Protein AF-A0A967IR56-F1 (afdb_monomer)

Solvent-accessible surface area (backbone atoms only — not comparable to full-atom values): 6072 Å² total; per-residue (Å²): 135,86,92,66,93,80,74,45,30,73,99,83,32,84,21,78,40,56,36,62,40,55,58,47,50,52,54,33,77,91,67,63,49,38,92,45,64,58,60,54,51,55,54,43,61,77,37,99,53,26,71,58,47,28,71,74,59,35,92,57,36,80,39,82,91,29,33,69,59,34,50,50,43,55,13,42,54,52,32,54,55,64,68,31,61,89,69,59,64,77,74,49,76,65,45,33,43,79,69,69,75,101

Sequence (102 aa):
LKGGIQGGQFWDGRAPDLAVQARGPFLNPVEMNNTTRGQVIGKIEVSAYANLFELACGPDAFATENVDASYVCMSEAIAAFEMTDELNKFTSKFDCVEAGLA

Foldseek 3Di:
DPDDDDDADDPVRPHVAQLSVLLPQCCPCVHVNDPDLLSVQVVCCPDPCVVVLCVQQHVCLNPPVNSVSSSSSVSVVVRVVCPDCVVVVLPDPVSCVVVVND

pLDDT: mean 96.29, std 7.4, range [50.09, 98.81]

Radius of gyration: 17.89 Å; Cα contacts (8 Å, |Δi|>4): 97; chains: 1; bounding box: 40×34×49 Å

Structure (mmCIF, N/CA/C/O backbone):
data_AF-A0A967IR56-F1
#
_entry.id   AF-A0A967IR56-F1
#
loop_
_atom_site.group_PDB
_atom_site.id
_atom_site.type_symbol
_atom_site.label_atom_id
_atom_site.label_alt_id
_atom_site.label_comp_id
_atom_site.label_asym_id
_atom_site.label_entity_id
_atom_site.label_seq_id
_atom_site.pdbx_PDB_ins_code
_atom_site.Cartn_x
_atom_site.Cartn_y
_atom_site.Cartn_z
_atom_site.occupancy
_atom_site.B_iso_or_equiv
_atom_site.auth_seq_id
_atom_site.auth_comp_id
_atom_site.auth_asym_id
_atom_site.auth_atom_id
_atom_site.pdbx_PDB_model_num
ATOM 1 N N . LEU A 1 1 ? 27.164 13.038 -7.948 1.00 52.19 1 LEU A N 1
ATOM 2 C CA . LEU A 1 1 ? 25.802 13.613 -8.016 1.00 52.19 1 LEU A CA 1
ATOM 3 C C . LEU A 1 1 ? 25.814 14.923 -7.232 1.00 52.19 1 LEU A C 1
ATOM 5 O O . LEU A 1 1 ? 26.177 14.907 -6.064 1.00 52.19 1 LEU A O 1
ATOM 9 N N . LYS A 1 2 ? 25.585 16.067 -7.889 1.00 50.09 2 LYS A N 1
ATOM 10 C CA . LYS A 1 2 ? 25.639 17.402 -7.267 1.00 50.09 2 LYS A CA 1
ATOM 11 C C . LYS A 1 2 ? 24.243 17.783 -6.736 1.00 50.09 2 LYS A C 1
ATOM 13 O O . LYS A 1 2 ? 23.399 18.174 -7.527 1.00 50.09 2 LYS A O 1
ATOM 18 N N . GLY A 1 3 ? 24.021 17.661 -5.425 1.00 67.88 3 GLY A N 1
ATOM 19 C CA . GLY A 1 3 ? 23.126 18.500 -4.598 1.00 67.88 3 GLY A CA 1
ATOM 20 C C . GLY A 1 3 ? 21.605 18.586 -4.851 1.00 67.88 3 GLY A C 1
ATOM 21 O O . GLY A 1 3 ? 20.968 19.363 -4.149 1.00 67.88 3 GLY A O 1
ATOM 22 N N . GLY A 1 4 ? 21.012 17.868 -5.810 1.00 84.19 4 GLY A N 1
ATOM 23 C CA . GLY A 1 4 ? 19.558 17.895 -6.068 1.00 84.19 4 GLY A CA 1
ATOM 24 C C . GLY A 1 4 ? 18.752 16.885 -5.238 1.00 84.19 4 GLY A C 1
ATOM 25 O O . GLY A 1 4 ? 19.293 15.861 -4.825 1.00 84.19 4 GLY A O 1
ATOM 26 N N . ILE A 1 5 ? 17.456 17.157 -5.025 1.00 87.75 5 ILE A N 1
ATOM 27 C CA . ILE A 1 5 ? 16.496 16.178 -4.479 1.00 87.75 5 ILE A CA 1
ATOM 28 C C . ILE A 1 5 ? 16.379 15.011 -5.474 1.00 87.75 5 ILE A C 1
ATOM 30 O O . ILE A 1 5 ? 16.254 15.242 -6.677 1.00 87.75 5 ILE A O 1
ATOM 34 N N . GLN A 1 6 ? 16.436 13.770 -4.987 1.00 92.12 6 GLN A N 1
ATOM 35 C CA . GLN A 1 6 ? 16.385 12.552 -5.798 1.00 92.12 6 GLN A CA 1
ATOM 36 C C . GLN A 1 6 ? 15.487 11.506 -5.128 1.00 92.12 6 GLN A C 1
ATOM 38 O O . GLN A 1 6 ? 15.566 11.313 -3.917 1.00 92.12 6 GLN A O 1
ATOM 43 N N . GLY A 1 7 ? 14.692 10.796 -5.929 1.00 94.50 7 GLY A N 1
ATOM 44 C CA . GLY A 1 7 ? 13.826 9.716 -5.458 1.00 94.50 7 GLY A CA 1
ATOM 45 C C . GLY A 1 7 ? 12.464 10.202 -4.963 1.00 94.50 7 GLY A C 1
ATOM 46 O O . GLY A 1 7 ? 11.972 11.243 -5.398 1.00 94.50 7 GLY A O 1
ATOM 47 N N . GLY A 1 8 ? 11.871 9.414 -4.067 1.00 96.56 8 GLY A N 1
ATOM 48 C CA . GLY A 1 8 ? 10.481 9.556 -3.646 1.00 96.56 8 GLY A CA 1
ATOM 49 C C . GLY A 1 8 ? 9.492 8.896 -4.610 1.00 96.56 8 GLY A C 1
ATOM 50 O O . GLY A 1 8 ? 9.844 8.455 -5.703 1.00 96.56 8 GLY A O 1
ATOM 51 N N . GLN A 1 9 ? 8.246 8.812 -4.162 1.00 97.75 9 GLN A N 1
ATOM 52 C CA . GLN A 1 9 ? 7.099 8.291 -4.890 1.00 97.75 9 GLN A CA 1
ATOM 53 C C . GLN A 1 9 ? 6.102 9.411 -5.191 1.00 97.75 9 GLN A C 1
ATOM 55 O O . GLN A 1 9 ? 6.102 10.458 -4.535 1.00 97.75 9 GLN A O 1
ATOM 60 N N . PHE A 1 10 ? 5.212 9.138 -6.149 1.00 96.81 10 PHE A N 1
ATOM 61 C CA . PHE A 1 10 ? 4.399 10.128 -6.860 1.00 96.81 10 PHE A CA 1
ATOM 62 C C . PHE A 1 10 ? 5.229 11.117 -7.692 1.00 96.81 10 PHE A C 1
ATOM 64 O O . PHE A 1 10 ? 6.438 11.251 -7.535 1.00 96.81 10 PHE A O 1
ATOM 71 N N . TRP A 1 11 ? 4.553 11.840 -8.587 1.00 97.00 11 TRP A N 1
ATOM 72 C CA . TRP A 1 11 ? 5.185 12.800 -9.500 1.00 97.00 11 TRP A CA 1
ATOM 73 C C . TRP A 1 11 ? 5.906 13.962 -8.804 1.00 97.00 11 TRP A C 1
ATOM 75 O O . TRP A 1 11 ? 6.820 14.541 -9.381 1.00 97.00 11 TRP A O 1
ATOM 85 N N . ASP A 1 12 ? 5.493 14.310 -7.587 1.00 96.44 12 ASP A N 1
ATOM 86 C CA . ASP A 1 12 ? 6.062 15.391 -6.777 1.00 96.44 12 ASP A CA 1
ATOM 87 C C . ASP A 1 12 ? 7.031 14.892 -5.690 1.00 96.44 12 ASP A C 1
ATOM 89 O O . ASP A 1 12 ? 7.555 15.702 -4.927 1.00 96.44 12 ASP A O 1
ATOM 93 N N . GLY A 1 13 ? 7.265 13.577 -5.595 1.00 96.62 13 GLY A N 1
ATOM 94 C CA . GLY A 1 13 ? 8.163 12.978 -4.605 1.00 96.62 13 GLY A CA 1
ATOM 95 C C . GLY A 1 13 ? 7.694 13.109 -3.150 1.00 96.62 13 GLY A C 1
ATOM 96 O O . GLY A 1 13 ? 8.502 12.942 -2.238 1.00 96.62 13 GLY A O 1
ATOM 97 N N . ARG A 1 14 ? 6.415 13.430 -2.891 1.00 96.50 14 ARG A N 1
ATOM 98 C CA . ARG A 1 14 ? 5.919 13.730 -1.530 1.00 96.50 14 ARG A CA 1
ATOM 99 C C . ARG A 1 14 ? 5.964 12.550 -0.555 1.00 96.50 14 ARG A C 1
ATOM 101 O O . ARG A 1 14 ? 5.872 12.758 0.653 1.00 96.50 14 ARG A O 1
ATOM 108 N N . ALA A 1 15 ? 6.049 11.323 -1.063 1.00 97.69 15 ALA A N 1
ATOM 109 C CA . ALA A 1 15 ? 6.234 10.128 -0.249 1.00 97.69 15 ALA A CA 1
ATOM 110 C C . ALA A 1 15 ? 7.689 9.650 -0.389 1.00 97.69 15 ALA A C 1
ATOM 112 O O . ALA A 1 15 ? 8.145 9.474 -1.513 1.00 97.69 15 ALA A O 1
ATOM 113 N N . PRO A 1 16 ? 8.437 9.435 0.705 1.00 97.06 16 PRO A N 1
ATOM 114 C CA . PRO A 1 16 ? 9.852 9.065 0.629 1.00 97.06 16 PRO A CA 1
ATOM 115 C C . PRO A 1 16 ? 10.092 7.650 0.078 1.00 97.06 16 PRO A C 1
ATOM 117 O O . PRO A 1 16 ? 11.144 7.399 -0.506 1.00 97.06 16 PRO A O 1
ATOM 120 N N . ASP A 1 17 ? 9.129 6.739 0.228 1.00 97.81 17 ASP A N 1
ATOM 121 C CA . ASP A 1 17 ? 9.229 5.329 -0.158 1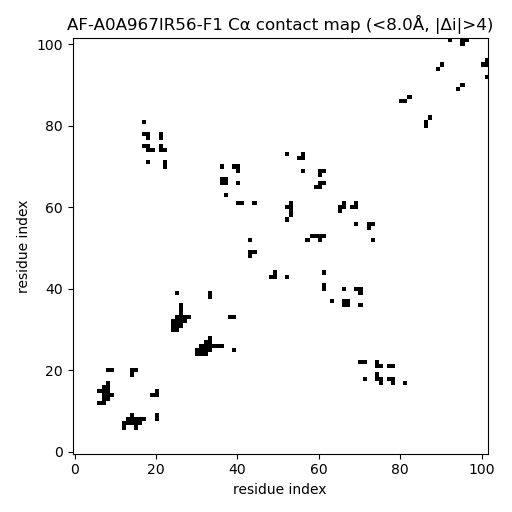.00 97.81 17 ASP A CA 1
ATOM 122 C C . ASP A 1 17 ? 7.847 4.727 -0.497 1.00 97.81 17 ASP A C 1
ATOM 124 O O . ASP A 1 17 ? 6.815 5.399 -0.370 1.00 97.81 17 ASP A O 1
ATOM 128 N N . LEU A 1 18 ? 7.835 3.470 -0.965 1.00 97.94 18 LEU A N 1
ATOM 129 C CA . LEU A 1 18 ? 6.619 2.737 -1.352 1.00 97.94 18 LEU A CA 1
ATOM 130 C C . LEU A 1 18 ? 5.658 2.531 -0.171 1.00 97.94 18 LEU A C 1
ATOM 132 O O . LEU A 1 18 ? 4.451 2.695 -0.325 1.00 97.94 18 LEU A O 1
ATOM 136 N N . ALA A 1 19 ? 6.168 2.244 1.030 1.00 97.50 19 ALA A N 1
ATOM 137 C CA . ALA A 1 19 ? 5.318 1.998 2.194 1.00 97.50 19 ALA A CA 1
ATOM 138 C C . ALA A 1 19 ? 4.571 3.272 2.616 1.00 97.50 19 ALA A C 1
ATOM 140 O O . ALA A 1 19 ? 3.372 3.239 2.889 1.00 97.50 19 ALA A O 1
ATOM 141 N N . VAL A 1 20 ? 5.236 4.430 2.628 1.00 97.69 20 VAL A N 1
ATOM 142 C CA . VAL A 1 20 ? 4.578 5.711 2.913 1.00 97.69 20 VAL A CA 1
ATOM 143 C C . VAL A 1 20 ? 3.610 6.096 1.792 1.00 97.69 20 VAL A C 1
ATOM 145 O O . VAL A 1 20 ? 2.530 6.614 2.083 1.00 97.69 20 VAL A O 1
ATOM 148 N N . GLN A 1 21 ? 3.950 5.812 0.532 1.00 98.19 21 GLN A N 1
ATOM 149 C CA . GLN A 1 21 ? 3.065 6.029 -0.616 1.00 98.19 21 GLN A CA 1
ATOM 150 C C . GLN A 1 21 ? 1.760 5.232 -0.474 1.00 98.19 21 GLN A C 1
ATOM 152 O O . GLN A 1 21 ? 0.679 5.823 -0.557 1.00 98.19 21 GLN A O 1
ATOM 157 N N . ALA A 1 22 ? 1.852 3.934 -0.175 1.00 97.75 22 ALA A N 1
ATOM 158 C CA . ALA A 1 22 ? 0.721 3.008 -0.128 1.00 97.75 22 ALA A CA 1
ATOM 159 C C . ALA A 1 22 ? -0.317 3.354 0.958 1.00 97.75 22 ALA A C 1
ATOM 161 O O . ALA A 1 22 ? -1.475 2.946 0.882 1.00 97.75 22 ALA A O 1
ATOM 162 N N . ARG A 1 23 ? 0.053 4.166 1.958 1.00 96.94 23 ARG A N 1
ATOM 163 C CA . ARG A 1 23 ? -0.866 4.664 3.001 1.00 96.94 23 ARG A CA 1
ATOM 16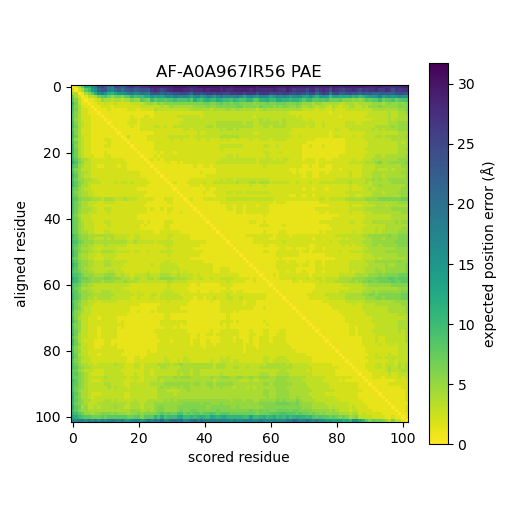4 C C . ARG A 1 23 ? -1.864 5.698 2.489 1.00 96.94 23 ARG A C 1
ATOM 166 O O . ARG A 1 23 ? -2.895 5.895 3.131 1.00 96.94 23 ARG A O 1
ATOM 173 N N . GLY A 1 24 ? -1.542 6.408 1.410 1.00 96.81 24 GLY A N 1
ATOM 174 C CA . GLY A 1 24 ? -2.331 7.537 0.913 1.00 96.81 24 GLY A CA 1
ATOM 175 C C . GLY A 1 24 ? -3.656 7.132 0.254 1.00 96.81 24 GLY A C 1
ATOM 176 O O . GLY A 1 24 ? -4.706 7.601 0.703 1.00 96.81 24 GLY A O 1
ATOM 177 N N . PRO A 1 25 ? -3.637 6.264 -0.777 1.00 98.38 25 PRO A N 1
ATOM 178 C CA . PRO A 1 25 ? -4.793 6.052 -1.647 1.00 98.38 25 PRO A CA 1
ATOM 179 C C . PRO A 1 25 ? -6.084 5.621 -0.961 1.00 98.38 25 PRO A C 1
ATOM 181 O O . PRO A 1 25 ? -7.168 6.081 -1.325 1.00 98.38 25 PRO A O 1
ATOM 184 N N . PHE A 1 26 ? -5.977 4.790 0.079 1.00 98.44 26 PHE A N 1
ATOM 185 C CA . PHE A 1 26 ? -7.135 4.264 0.798 1.00 98.44 26 PHE A CA 1
ATOM 186 C C . 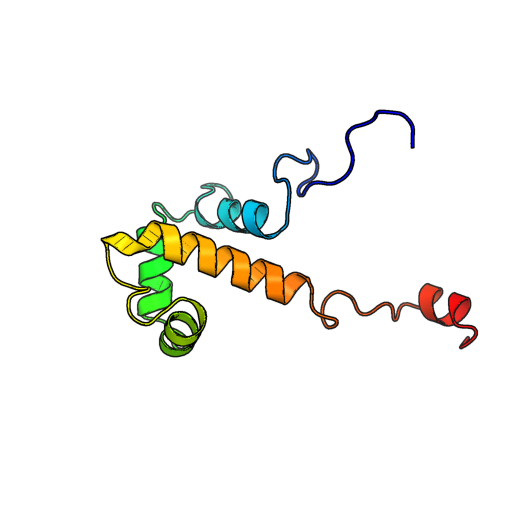PHE A 1 26 ? -8.039 5.356 1.374 1.00 98.44 26 PHE A C 1
ATOM 188 O O . PHE A 1 26 ? -9.258 5.194 1.336 1.00 98.44 26 PHE A O 1
ATOM 195 N N . LEU A 1 27 ? -7.463 6.443 1.898 1.00 98.19 27 LEU A N 1
ATOM 196 C CA . LEU A 1 27 ? -8.199 7.534 2.553 1.00 98.19 27 LEU A CA 1
ATOM 197 C C . LEU A 1 27 ? -8.406 8.750 1.648 1.00 98.19 27 LEU A C 1
ATOM 199 O O . LEU A 1 27 ? -9.089 9.694 2.038 1.00 98.19 27 LEU A O 1
ATOM 203 N N . ASN A 1 28 ? -7.803 8.761 0.459 1.00 98.19 28 ASN A N 1
ATOM 204 C CA . ASN A 1 28 ? -7.962 9.871 -0.462 1.00 98.19 28 ASN A CA 1
ATOM 205 C C . ASN A 1 28 ? -9.400 9.861 -1.034 1.00 98.19 28 ASN A C 1
ATOM 207 O O . ASN A 1 28 ? -9.782 8.885 -1.692 1.00 98.19 28 ASN A O 1
ATOM 211 N N . PRO A 1 29 ? -10.208 10.922 -0.819 1.00 98.00 29 PRO A N 1
ATOM 212 C CA . PRO A 1 29 ? -11.608 10.950 -1.242 1.00 98.00 29 PRO A CA 1
ATOM 213 C C . PRO A 1 29 ? -11.805 10.947 -2.761 1.00 98.00 29 PRO A C 1
ATOM 215 O O . PRO A 1 29 ? -12.900 10.640 -3.225 1.00 98.00 29 PRO A O 1
ATOM 218 N N . VAL A 1 30 ? -10.765 11.268 -3.539 1.00 98.31 30 VAL A N 1
ATOM 219 C CA . VAL A 1 30 ? -10.803 11.193 -5.010 1.00 98.31 30 VAL A CA 1
ATOM 220 C C . VAL A 1 30 ? -10.217 9.891 -5.570 1.00 98.31 30 VAL A C 1
ATOM 222 O O . VAL A 1 30 ? -10.133 9.741 -6.785 1.00 98.31 30 VAL A O 1
ATOM 225 N N . GLU A 1 31 ? -9.818 8.953 -4.706 1.00 98.19 31 GLU A N 1
ATOM 226 C CA . GLU A 1 31 ? -9.285 7.641 -5.092 1.00 98.19 31 GLU A CA 1
ATOM 227 C C . GLU A 1 31 ? -10.141 6.515 -4.489 1.00 98.19 31 GLU A C 1
ATOM 229 O O . GLU A 1 31 ? -11.216 6.221 -5.008 1.00 98.19 31 GLU A O 1
ATOM 234 N N . MET A 1 32 ? -9.702 5.874 -3.397 1.00 98.44 32 MET A N 1
ATOM 235 C CA . MET A 1 32 ? -10.417 4.730 -2.806 1.00 98.44 32 MET A CA 1
ATOM 236 C C . MET A 1 32 ? -11.448 5.133 -1.743 1.00 98.44 32 MET A C 1
ATOM 238 O O . MET A 1 32 ? -12.304 4.321 -1.392 1.00 98.44 32 MET A O 1
ATOM 242 N N . ASN A 1 33 ? -11.375 6.370 -1.237 1.00 98.38 33 ASN A N 1
ATOM 243 C CA . ASN A 1 33 ? -12.424 7.031 -0.457 1.00 98.38 33 ASN A CA 1
ATOM 244 C C . ASN A 1 33 ? -12.947 6.252 0.773 1.00 98.38 33 ASN A C 1
ATOM 246 O O . ASN A 1 33 ? -14.151 6.194 1.034 1.00 98.38 33 ASN A O 1
ATOM 250 N N . ASN A 1 34 ? -12.053 5.642 1.555 1.00 98.56 34 ASN A N 1
ATOM 251 C CA . ASN A 1 34 ? -12.392 5.180 2.902 1.00 98.56 34 ASN A CA 1
ATOM 252 C C . ASN A 1 34 ? -12.337 6.360 3.880 1.00 98.56 34 ASN A C 1
ATOM 254 O O . ASN A 1 34 ? -11.490 7.241 3.773 1.00 98.56 34 ASN A O 1
ATOM 258 N N . THR A 1 35 ? -13.227 6.363 4.867 1.00 98.12 35 THR A N 1
ATOM 259 C CA . THR A 1 35 ? -13.369 7.443 5.848 1.00 98.12 35 THR A CA 1
ATOM 260 C C . THR A 1 35 ? -12.293 7.393 6.932 1.00 98.12 35 THR A C 1
ATOM 262 O O . THR A 1 35 ? -11.850 8.438 7.400 1.00 98.12 35 THR A O 1
ATOM 265 N N . THR A 1 36 ? -11.871 6.198 7.36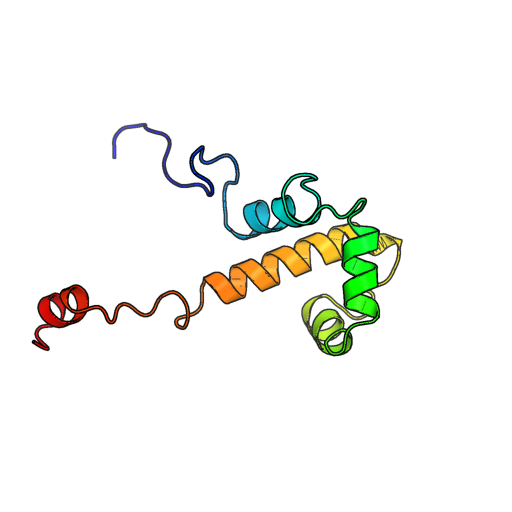2 1.00 98.50 36 THR A N 1
ATOM 266 C CA . THR A 1 36 ? -10.882 6.028 8.440 1.00 98.50 36 THR A CA 1
ATOM 267 C C . THR A 1 36 ? -9.976 4.824 8.193 1.00 98.50 36 THR A C 1
ATOM 269 O O . THR A 1 36 ? -10.347 3.886 7.486 1.00 98.50 36 THR A O 1
ATOM 272 N N . ARG A 1 37 ? -8.799 4.806 8.833 1.00 98.62 37 ARG A N 1
ATOM 273 C CA . ARG A 1 37 ? -7.913 3.626 8.850 1.00 98.62 37 ARG A CA 1
ATOM 274 C C . ARG A 1 37 ? -8.615 2.405 9.439 1.00 98.62 37 ARG A C 1
ATOM 276 O O . ARG A 1 37 ? -8.512 1.321 8.879 1.00 98.62 37 ARG A O 1
ATOM 283 N N . GLY A 1 38 ? -9.402 2.600 10.499 1.00 98.69 38 GLY A N 1
ATOM 284 C CA . GLY A 1 38 ? -10.206 1.539 11.107 1.00 98.69 38 GLY A CA 1
ATOM 285 C C . GLY A 1 38 ? -11.215 0.926 10.135 1.00 98.69 38 GLY A C 1
ATOM 286 O O . GLY A 1 38 ? -11.395 -0.283 10.141 1.00 98.69 38 GLY A O 1
ATOM 287 N N . GLN A 1 39 ? -11.809 1.718 9.233 1.00 98.62 39 GLN A N 1
ATOM 288 C CA . GLN A 1 39 ? -12.678 1.175 8.185 1.00 98.62 39 GLN A CA 1
ATOM 289 C C . GLN A 1 39 ? -11.909 0.255 7.224 1.00 98.62 39 GLN A C 1
ATOM 291 O O . GLN A 1 39 ? -12.455 -0.749 6.774 1.00 98.62 39 GLN A O 1
ATOM 296 N N . VAL A 1 40 ? -10.659 0.588 6.899 1.00 98.69 40 VAL A N 1
ATOM 297 C CA . VAL A 1 40 ? -9.805 -0.242 6.037 1.00 98.69 40 VAL A CA 1
ATOM 298 C C . VAL A 1 40 ? -9.414 -1.531 6.758 1.00 98.69 40 VAL A C 1
ATOM 300 O O . VAL A 1 40 ? -9.610 -2.611 6.207 1.00 98.69 40 VAL A O 1
ATOM 303 N N . ILE A 1 41 ? -8.945 -1.435 8.005 1.00 98.75 41 ILE A N 1
ATOM 304 C CA . ILE A 1 41 ? -8.567 -2.605 8.811 1.00 98.75 41 ILE A CA 1
ATOM 305 C C . ILE A 1 41 ? -9.768 -3.517 9.078 1.00 98.75 41 ILE A C 1
ATOM 307 O O . ILE A 1 41 ? -9.662 -4.719 8.866 1.00 98.75 41 ILE A O 1
ATOM 311 N N . GLY A 1 42 ? -10.940 -2.969 9.400 1.00 98.69 42 GLY A N 1
ATOM 312 C CA . GLY A 1 42 ? -12.158 -3.765 9.578 1.00 98.69 42 GLY A CA 1
ATOM 313 C C . GLY A 1 42 ? -12.618 -4.471 8.296 1.00 98.69 42 GLY A C 1
ATOM 314 O O . GLY A 1 42 ? -13.187 -5.556 8.354 1.00 98.69 42 GLY A O 1
ATOM 315 N N . LYS A 1 43 ? -12.337 -3.912 7.107 1.00 98.69 43 LYS A N 1
ATOM 316 C CA . LYS A 1 43 ? -12.565 -4.624 5.833 1.00 98.69 43 LYS A CA 1
ATOM 317 C C . LYS A 1 43 ? -11.597 -5.794 5.644 1.00 98.69 43 LYS A C 1
ATOM 319 O O . LYS A 1 43 ? -11.992 -6.799 5.060 1.00 98.69 43 LYS A O 1
ATOM 324 N N . ILE A 1 44 ? -10.355 -5.669 6.117 1.00 98.56 44 ILE A N 1
ATOM 325 C CA . ILE A 1 44 ? -9.369 -6.759 6.103 1.00 98.56 44 ILE A CA 1
ATOM 326 C C . ILE A 1 44 ? -9.768 -7.857 7.096 1.00 98.56 44 ILE A C 1
ATOM 328 O O . ILE A 1 44 ? -9.700 -9.031 6.741 1.00 98.56 44 ILE A O 1
ATOM 332 N N . GLU A 1 45 ? -10.243 -7.487 8.284 1.00 98.62 45 GLU A N 1
ATOM 333 C CA . GLU A 1 45 ? -10.691 -8.411 9.337 1.00 98.62 45 GLU A CA 1
ATOM 334 C C . GLU A 1 45 ? -11.781 -9.379 8.857 1.00 98.62 45 GLU A C 1
ATOM 336 O O . GLU A 1 45 ? -11.741 -10.568 9.156 1.00 98.62 45 GLU A O 1
ATOM 341 N N . VAL A 1 46 ? -12.729 -8.904 8.045 1.00 98.56 46 VAL A N 1
ATOM 342 C CA . VAL A 1 46 ? -13.820 -9.741 7.506 1.00 98.56 46 VAL A CA 1
ATOM 343 C C . VAL A 1 46 ? -13.498 -10.381 6.149 1.00 98.56 46 VAL A C 1
ATOM 345 O O . VAL A 1 46 ? -14.373 -10.965 5.507 1.00 98.56 46 VAL A O 1
ATOM 348 N N . SER A 1 47 ? -12.261 -10.243 5.670 1.00 98.50 47 SER A N 1
ATOM 349 C CA . SER A 1 47 ? -11.834 -10.780 4.378 1.00 98.50 47 SER A CA 1
ATOM 350 C C . SER A 1 47 ? -11.419 -12.252 4.467 1.00 98.50 47 SER A C 1
ATOM 352 O O . SER A 1 47 ? -11.068 -12.768 5.525 1.00 98.50 47 SER A O 1
ATOM 354 N N . ALA A 1 48 ? -11.358 -12.932 3.319 1.00 98.62 48 ALA A N 1
ATOM 355 C CA . ALA A 1 48 ? -10.858 -14.307 3.251 1.00 98.62 48 ALA A CA 1
ATOM 356 C C . ALA A 1 48 ? -9.366 -14.446 3.630 1.00 98.62 48 ALA A C 1
ATOM 358 O O . ALA A 1 48 ? -8.902 -15.558 3.873 1.00 98.62 48 ALA A O 1
ATOM 359 N N . TYR A 1 49 ? -8.613 -13.341 3.670 1.00 98.19 49 TYR A N 1
ATOM 360 C CA . TYR A 1 49 ? -7.182 -13.316 3.979 1.00 98.19 49 TYR A CA 1
ATOM 361 C C . TYR A 1 49 ? -6.876 -12.764 5.380 1.00 98.19 49 TYR A C 1
ATOM 363 O O . TYR A 1 49 ? -5.707 -12.547 5.691 1.00 98.19 49 TYR A O 1
ATOM 371 N N . ALA A 1 50 ? -7.883 -12.583 6.242 1.00 98.50 50 ALA A N 1
ATOM 372 C CA . ALA A 1 50 ? -7.706 -12.067 7.602 1.00 98.50 50 ALA A CA 1
ATOM 373 C C . ALA A 1 50 ? -6.639 -12.843 8.397 1.00 98.50 50 ALA A C 1
ATOM 375 O O . ALA A 1 50 ? -5.706 -12.245 8.926 1.00 98.50 50 ALA A O 1
ATOM 376 N N . ASN A 1 51 ? -6.688 -14.179 8.354 1.00 98.25 51 ASN A N 1
ATOM 377 C CA . ASN A 1 51 ? -5.704 -15.032 9.031 1.00 98.25 51 ASN A CA 1
ATOM 378 C C . ASN A 1 51 ? -4.271 -14.836 8.499 1.00 98.25 51 ASN A C 1
ATOM 380 O O . ASN A 1 51 ? -3.308 -14.964 9.248 1.00 98.25 51 ASN A O 1
ATOM 384 N N . LEU A 1 52 ? -4.108 -14.547 7.200 1.00 98.50 52 LEU A N 1
ATOM 385 C CA . LEU A 1 52 ? -2.791 -14.243 6.625 1.00 98.50 52 LEU A CA 1
ATOM 386 C C . LEU A 1 52 ? -2.298 -12.871 7.087 1.00 98.50 52 LEU A C 1
ATOM 388 O O . LEU A 1 52 ? -1.103 -12.691 7.307 1.00 98.50 52 LEU A O 1
ATOM 392 N N . PHE A 1 53 ? -3.216 -11.920 7.245 1.00 98.56 53 PHE A N 1
ATOM 393 C CA . PHE A 1 53 ? -2.899 -10.596 7.752 1.00 98.56 53 PHE A CA 1
ATOM 394 C C . PHE A 1 53 ? -2.447 -10.642 9.215 1.00 98.56 53 PHE A C 1
ATOM 396 O O . PHE A 1 53 ? -1.407 -10.078 9.523 1.00 98.56 53 PHE A O 1
ATOM 403 N N . GLU A 1 54 ? -3.135 -11.371 10.100 1.00 98.12 54 GLU A N 1
ATOM 404 C CA . GLU A 1 54 ? -2.668 -11.584 11.484 1.00 98.12 54 GLU A CA 1
ATOM 405 C C . GLU A 1 54 ? -1.343 -12.345 11.539 1.00 98.12 54 GLU A C 1
ATOM 407 O O . GLU A 1 54 ? -0.468 -12.024 12.339 1.00 98.12 54 GLU A O 1
ATOM 412 N N . LEU A 1 55 ? -1.144 -13.326 10.653 1.00 98.12 55 LEU A N 1
ATOM 413 C CA . LEU A 1 55 ? 0.135 -14.029 10.569 1.00 98.12 55 LEU A CA 1
ATOM 414 C C . LEU A 1 55 ? 1.290 -13.077 10.217 1.00 98.12 55 LEU A C 1
ATOM 416 O O . LEU A 1 55 ? 2.387 -13.228 10.752 1.00 98.12 55 LEU A O 1
ATOM 420 N N . ALA A 1 56 ? 1.053 -12.110 9.328 1.00 97.62 56 ALA A N 1
ATOM 421 C CA . ALA A 1 56 ? 2.059 -11.140 8.903 1.00 97.62 56 ALA A CA 1
ATOM 422 C C . ALA A 1 56 ? 2.232 -9.970 9.891 1.00 97.62 56 ALA A C 1
ATOM 424 O O . ALA A 1 56 ? 3.355 -9.529 10.124 1.00 97.62 56 ALA A O 1
ATOM 425 N N . CYS A 1 57 ? 1.135 -9.471 10.463 1.00 97.38 57 CYS A N 1
ATOM 426 C CA . CYS A 1 57 ? 1.083 -8.229 11.239 1.00 97.38 57 CYS A CA 1
ATOM 427 C C . CYS A 1 57 ? 0.977 -8.439 12.757 1.00 97.38 57 CYS A C 1
ATOM 429 O O . CYS A 1 57 ? 1.051 -7.473 13.514 1.00 97.38 57 CYS A O 1
ATOM 431 N N . GLY A 1 58 ? 0.834 -9.686 13.207 1.00 97.62 58 GLY A N 1
ATOM 432 C CA . GLY A 1 58 ? 0.728 -10.072 14.610 1.00 97.62 58 GLY A CA 1
ATOM 433 C C . GLY A 1 58 ? -0.685 -10.516 15.019 1.00 97.62 58 GLY A C 1
ATOM 434 O O . GLY A 1 58 ? -1.671 -10.127 14.393 1.00 97.62 58 GLY A O 1
ATOM 435 N N . PRO A 1 59 ? -0.799 -11.309 16.101 1.00 96.50 59 PRO A N 1
A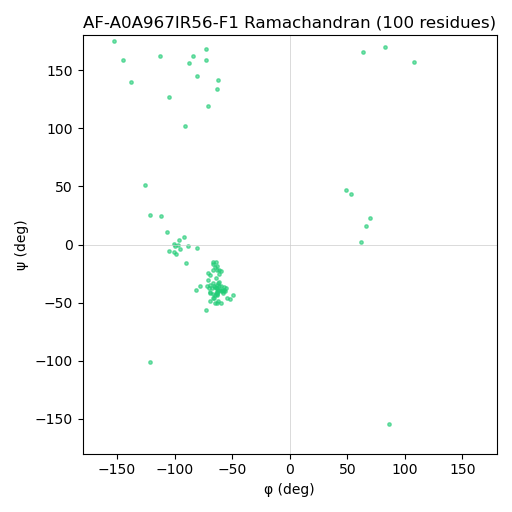TOM 436 C CA . PRO A 1 59 ? -2.056 -11.936 16.526 1.00 96.50 59 PRO A CA 1
ATOM 437 C C . PRO A 1 59 ? -3.134 -10.953 17.009 1.00 96.50 59 PRO A C 1
ATOM 439 O O . PRO A 1 59 ? -4.288 -11.340 17.105 1.00 96.50 59 PRO A O 1
ATOM 442 N N . ASP A 1 60 ? -2.775 -9.699 17.298 1.00 97.12 60 ASP A N 1
ATOM 443 C CA . ASP A 1 60 ? -3.705 -8.654 17.749 1.00 97.12 60 ASP A CA 1
ATOM 444 C C . ASP A 1 60 ? -3.883 -7.555 16.684 1.00 97.12 60 ASP A C 1
ATOM 446 O O . ASP A 1 60 ? -4.201 -6.406 17.004 1.00 97.12 60 ASP A O 1
ATOM 450 N N . ALA A 1 61 ? -3.644 -7.867 15.403 1.00 98.19 61 ALA A N 1
ATOM 451 C CA . ALA A 1 61 ? -3.683 -6.884 14.318 1.00 98.19 61 ALA A CA 1
ATOM 452 C C . ALA A 1 61 ? -5.066 -6.226 14.139 1.00 98.19 61 ALA A C 1
ATOM 454 O O . ALA A 1 61 ? -5.162 -5.115 13.613 1.00 98.19 61 ALA A O 1
ATOM 455 N N . PHE A 1 62 ? -6.138 -6.866 14.601 1.00 98.62 62 PHE A N 1
ATOM 456 C CA . PHE A 1 62 ? -7.490 -6.303 14.551 1.00 98.62 62 PHE A CA 1
ATOM 457 C C . PHE A 1 62 ? -7.931 -5.622 15.855 1.00 98.62 62 PHE A C 1
ATOM 459 O O . PHE A 1 62 ? -9.022 -5.055 15.913 1.00 98.62 62 PHE A O 1
ATOM 466 N N . ALA A 1 63 ? -7.086 -5.600 16.892 1.00 98.44 63 ALA A N 1
ATOM 467 C CA . ALA A 1 63 ? -7.385 -4.871 18.120 1.00 98.44 63 ALA A CA 1
ATOM 468 C C . ALA A 1 63 ? -7.518 -3.360 17.842 1.00 98.44 63 ALA A C 1
ATOM 470 O O . ALA A 1 63 ? -6.774 -2.782 17.043 1.00 98.44 63 ALA A O 1
ATOM 471 N N . THR A 1 64 ? -8.470 -2.694 18.504 1.00 97.75 64 THR A N 1
ATOM 472 C CA . THR A 1 64 ? -8.815 -1.287 18.208 1.00 97.75 64 THR A CA 1
ATOM 473 C C . THR A 1 64 ? -7.640 -0.339 18.473 1.00 97.75 64 THR A C 1
ATOM 475 O O . THR A 1 64 ? -7.434 0.624 17.737 1.00 97.75 64 THR A O 1
ATOM 478 N N . GLU A 1 65 ? -6.833 -0.637 19.487 1.00 98.19 65 GLU A N 1
ATOM 479 C CA . GLU A 1 65 ? -5.595 0.057 19.841 1.00 98.19 65 GLU A CA 1
ATOM 480 C C . GLU A 1 65 ? -4.474 -0.108 18.801 1.00 98.19 65 GLU A C 1
ATOM 482 O O . GLU A 1 65 ? -3.588 0.742 18.725 1.00 98.19 65 GLU A O 1
ATOM 487 N N . ASN A 1 66 ? -4.535 -1.150 17.965 1.00 98.50 66 ASN A N 1
ATOM 488 C CA . ASN A 1 66 ? -3.500 -1.490 16.989 1.00 98.50 66 ASN A CA 1
ATOM 489 C C . ASN A 1 66 ? -3.826 -1.027 15.564 1.00 98.50 66 ASN A C 1
ATOM 491 O O . ASN A 1 66 ? -2.993 -1.195 14.678 1.00 98.50 66 ASN A O 1
ATOM 495 N N . VAL A 1 67 ? -4.985 -0.400 15.323 1.00 98.62 67 VAL A N 1
ATOM 496 C CA . VAL A 1 67 ? -5.431 0.025 13.979 1.00 98.62 67 VAL A CA 1
ATOM 497 C C . VAL A 1 67 ? -4.354 0.794 13.209 1.00 98.62 67 VAL A C 1
ATOM 499 O O . VAL A 1 67 ? -4.152 0.538 12.023 1.00 98.62 67 VAL A O 1
ATOM 502 N N . ASP A 1 68 ? -3.646 1.722 13.856 1.00 98.62 68 ASP A N 1
ATOM 503 C CA . ASP A 1 68 ? -2.590 2.493 13.194 1.00 98.62 68 ASP A CA 1
ATOM 504 C C . ASP A 1 68 ? -1.363 1.641 12.849 1.00 98.62 68 ASP A C 1
ATOM 506 O O . ASP A 1 68 ? -0.821 1.773 11.749 1.00 98.62 68 ASP A O 1
ATOM 510 N N . ALA A 1 69 ? -0.949 0.746 13.749 1.00 98.62 69 ALA A N 1
ATOM 511 C CA . ALA A 1 69 ? 0.155 -0.182 13.509 1.00 98.62 69 ALA A CA 1
ATOM 512 C C . ALA A 1 69 ? -0.188 -1.172 12.384 1.00 98.62 69 ALA A C 1
ATOM 514 O O . ALA A 1 69 ? 0.605 -1.372 11.466 1.00 98.62 69 ALA A O 1
ATOM 515 N N . SER A 1 70 ? -1.405 -1.708 12.381 1.00 98.69 70 SER A N 1
ATOM 516 C CA . SER A 1 70 ? -1.904 -2.593 11.327 1.00 98.69 70 SER A CA 1
ATOM 517 C C . SER A 1 70 ? -2.030 -1.883 9.986 1.00 98.69 70 SER A C 1
ATOM 519 O O . SER A 1 70 ? -1.712 -2.455 8.948 1.00 98.69 70 SER A O 1
ATOM 521 N N . TYR A 1 71 ? -2.425 -0.609 9.979 1.00 98.81 71 TYR A N 1
ATOM 522 C CA . TYR A 1 71 ? -2.450 0.192 8.756 1.00 98.81 71 TYR A CA 1
ATOM 523 C C . TYR A 1 71 ? -1.041 0.426 8.191 1.00 98.81 71 TYR A C 1
ATOM 525 O O . TYR A 1 71 ? -0.852 0.420 6.972 1.00 98.81 71 TYR A O 1
ATOM 533 N N . VAL A 1 72 ? -0.038 0.587 9.062 1.00 98.62 72 VAL A N 1
ATOM 534 C CA . VAL A 1 72 ? 1.377 0.611 8.663 1.00 98.62 72 VAL A CA 1
ATOM 535 C C . VAL A 1 72 ? 1.804 -0.744 8.094 1.00 98.62 72 VAL A C 1
ATOM 537 O O . VAL A 1 72 ? 2.297 -0.769 6.968 1.00 98.62 72 VAL A O 1
ATOM 540 N N . CYS A 1 73 ? 1.537 -1.855 8.782 1.00 98.62 73 CYS A N 1
ATOM 541 C CA . CYS A 1 73 ? 1.878 -3.197 8.298 1.00 98.62 73 CYS A CA 1
ATOM 542 C C . CYS A 1 73 ? 1.227 -3.518 6.940 1.00 98.62 73 CYS A C 1
ATOM 544 O O . CYS A 1 73 ? 1.886 -4.011 6.030 1.00 98.62 73 CYS A O 1
ATOM 546 N N . MET A 1 74 ? -0.046 -3.152 6.746 1.00 98.62 74 MET A N 1
ATOM 547 C CA . MET A 1 74 ? -0.731 -3.262 5.453 1.00 98.62 74 MET A CA 1
ATOM 548 C C . MET A 1 74 ? 0.044 -2.539 4.343 1.00 98.62 74 MET A C 1
ATOM 550 O O . MET A 1 74 ? 0.239 -3.089 3.260 1.00 98.62 74 MET A O 1
ATOM 554 N N . SER A 1 75 ? 0.497 -1.309 4.606 1.00 98.50 75 SER A N 1
ATOM 555 C CA . SER A 1 75 ? 1.276 -0.538 3.632 1.00 98.50 75 SER A CA 1
ATOM 556 C C . SER A 1 75 ? 2.655 -1.146 3.349 1.00 98.50 75 SER A C 1
ATOM 558 O O . SER A 1 75 ? 3.120 -1.102 2.214 1.00 98.50 75 SER A O 1
ATOM 560 N N . GLU A 1 76 ? 3.280 -1.771 4.349 1.00 98.56 76 GLU A N 1
ATOM 561 C CA . GLU A 1 76 ? 4.547 -2.494 4.196 1.00 98.56 76 GLU A CA 1
ATOM 562 C C . GLU A 1 76 ? 4.371 -3.787 3.395 1.00 98.56 76 GLU A C 1
ATOM 564 O O . GLU A 1 76 ? 5.214 -4.097 2.559 1.00 98.56 76 GLU A O 1
ATOM 569 N N . ALA A 1 77 ? 3.259 -4.504 3.575 1.00 98.31 77 ALA A N 1
ATOM 570 C CA . ALA A 1 77 ? 2.938 -5.692 2.788 1.00 98.31 77 ALA A CA 1
ATOM 571 C C . ALA A 1 77 ? 2.751 -5.360 1.296 1.00 98.31 77 ALA A C 1
ATOM 573 O O . ALA A 1 77 ? 3.249 -6.086 0.435 1.00 98.31 77 ALA A O 1
ATOM 574 N N . ILE A 1 78 ? 2.088 -4.239 0.985 1.00 98.56 78 ILE A N 1
ATOM 575 C CA . ILE A 1 78 ? 1.955 -3.738 -0.394 1.00 98.56 78 ILE A CA 1
ATOM 576 C C . ILE A 1 78 ? 3.332 -3.384 -0.963 1.00 98.56 78 ILE A C 1
ATOM 578 O O . ILE A 1 78 ? 3.695 -3.875 -2.029 1.00 98.56 78 ILE A O 1
ATOM 582 N N . ALA A 1 79 ? 4.129 -2.607 -0.224 1.00 98.50 79 ALA A N 1
ATOM 583 C CA . ALA A 1 79 ? 5.479 -2.245 -0.645 1.00 98.50 79 ALA A CA 1
ATOM 584 C C . ALA A 1 79 ? 6.371 -3.480 -0.871 1.00 98.50 79 ALA A C 1
ATOM 586 O O . ALA A 1 79 ? 7.137 -3.523 -1.829 1.00 98.50 79 ALA A O 1
ATOM 587 N N . ALA A 1 80 ? 6.259 -4.505 -0.020 1.00 98.38 80 ALA A N 1
ATOM 588 C CA . ALA A 1 80 ? 6.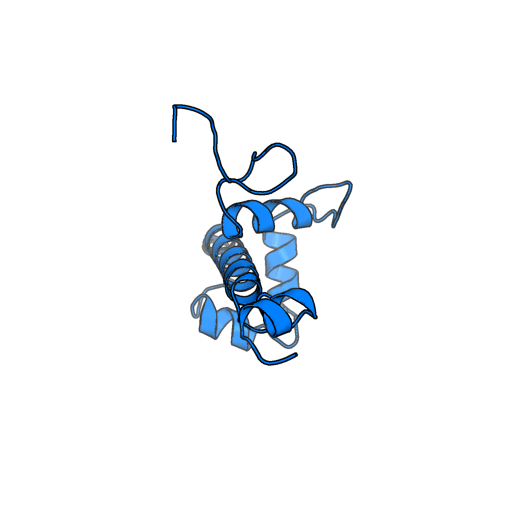996 -5.755 -0.168 1.00 98.38 80 ALA A CA 1
ATOM 589 C C . ALA A 1 80 ? 6.624 -6.492 -1.460 1.00 98.38 80 ALA A C 1
ATOM 591 O O . ALA A 1 80 ? 7.514 -6.976 -2.156 1.00 98.38 80 ALA A O 1
ATOM 592 N N . PHE A 1 81 ? 5.335 -6.534 -1.812 1.00 98.31 81 PHE A N 1
ATOM 593 C CA . PHE A 1 81 ? 4.885 -7.094 -3.086 1.00 98.31 81 PHE A CA 1
ATOM 594 C C . PHE A 1 81 ? 5.423 -6.298 -4.287 1.00 98.31 81 PHE A C 1
ATOM 596 O O . PHE A 1 81 ? 5.935 -6.889 -5.239 1.00 98.31 81 PHE A O 1
ATOM 603 N N . GLU A 1 82 ? 5.391 -4.966 -4.217 1.00 98.44 82 GLU A N 1
ATOM 604 C CA . GLU A 1 82 ? 5.917 -4.069 -5.259 1.00 98.44 82 GLU A CA 1
ATOM 605 C C . GLU A 1 82 ? 7.431 -4.200 -5.488 1.00 98.44 82 GLU A C 1
ATOM 607 O O . GLU A 1 82 ? 7.923 -3.899 -6.576 1.00 98.44 82 GLU A O 1
ATOM 612 N N . MET A 1 83 ? 8.170 -4.721 -4.505 1.00 98.00 83 MET A N 1
ATOM 613 C CA . MET A 1 83 ? 9.604 -5.013 -4.612 1.00 98.00 83 MET A CA 1
ATOM 614 C C . MET A 1 83 ? 9.924 -6.419 -5.146 1.00 98.00 83 MET A C 1
ATOM 616 O O . MET A 1 83 ? 11.097 -6.757 -5.291 1.00 98.00 83 MET A O 1
ATOM 620 N N . THR A 1 84 ? 8.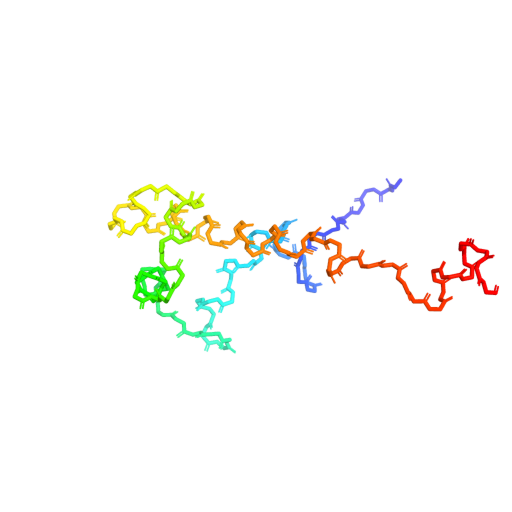927 -7.257 -5.434 1.00 98.44 84 THR A N 1
ATOM 621 C CA . THR A 1 84 ? 9.170 -8.621 -5.933 1.00 98.44 84 THR A CA 1
ATOM 622 C C . THR A 1 84 ? 9.664 -8.636 -7.378 1.00 98.44 84 THR A C 1
ATOM 624 O O . THR A 1 84 ? 9.384 -7.730 -8.168 1.00 98.44 84 THR A O 1
ATOM 627 N N . ASP A 1 85 ? 10.319 -9.730 -7.767 1.00 97.56 85 ASP A N 1
ATOM 628 C CA . ASP A 1 85 ? 10.712 -9.977 -9.159 1.00 97.56 85 ASP A CA 1
ATOM 629 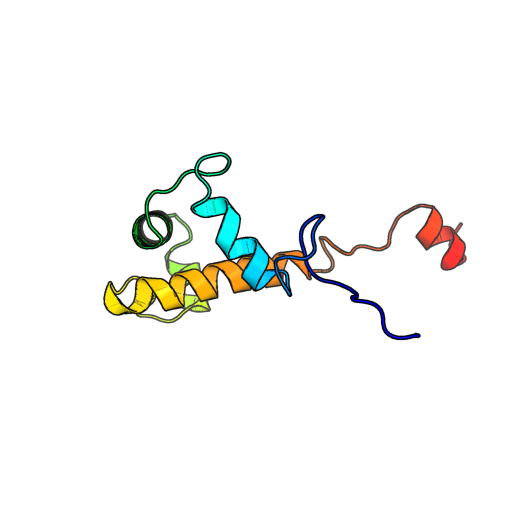C C . ASP A 1 85 ? 9.504 -10.019 -10.107 1.00 97.56 85 ASP A C 1
ATOM 631 O O . ASP A 1 85 ? 9.645 -9.762 -11.299 1.00 97.56 85 ASP A O 1
ATOM 635 N N . GLU A 1 86 ? 8.294 -10.297 -9.602 1.00 97.00 86 GLU A N 1
ATOM 636 C CA . GLU A 1 86 ? 7.071 -10.267 -10.408 1.00 97.00 86 GLU A CA 1
ATOM 637 C C . GLU A 1 86 ? 6.796 -8.873 -10.986 1.00 97.00 86 GLU A C 1
ATOM 639 O O . GLU A 1 86 ? 6.351 -8.759 -12.130 1.00 97.00 86 GLU A O 1
ATOM 644 N N . LEU A 1 87 ? 7.104 -7.816 -10.236 1.00 97.62 87 LEU A N 1
ATOM 645 C CA . LEU A 1 87 ? 6.933 -6.435 -10.686 1.00 97.62 87 LEU A CA 1
ATOM 646 C C . LEU A 1 87 ? 8.236 -5.805 -11.194 1.00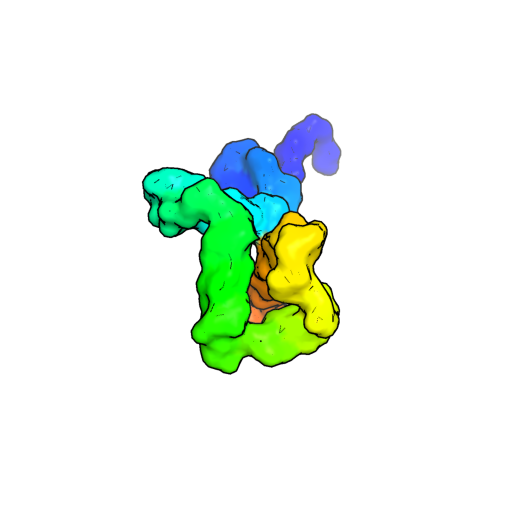 97.62 87 LEU A C 1
ATOM 648 O O . LEU A 1 87 ? 8.199 -4.758 -11.836 1.00 97.62 87 LEU A O 1
ATOM 652 N N . ASN A 1 88 ? 9.369 -6.487 -11.016 1.00 97.25 88 ASN A N 1
ATOM 653 C CA . ASN A 1 88 ? 10.703 -6.017 -11.390 1.00 97.25 88 ASN A CA 1
ATOM 654 C C . ASN A 1 88 ? 11.429 -7.036 -12.291 1.00 97.25 88 ASN A C 1
ATOM 656 O O . ASN A 1 88 ? 12.552 -7.439 -12.012 1.00 97.25 88 ASN A O 1
ATOM 660 N N . LYS A 1 89 ? 10.779 -7.484 -13.377 1.00 97.00 89 LYS A N 1
ATOM 661 C CA . LYS A 1 89 ? 11.234 -8.647 -14.171 1.00 97.00 89 LYS A CA 1
ATOM 662 C C . LYS A 1 89 ? 12.499 -8.443 -15.011 1.00 97.00 89 LYS A C 1
ATOM 664 O O . LYS A 1 89 ? 13.182 -9.423 -15.273 1.00 97.00 89 LYS A O 1
ATOM 669 N N . PHE A 1 90 ? 12.773 -7.228 -15.495 1.00 96.94 90 PHE A N 1
ATOM 670 C CA . PHE A 1 90 ? 13.877 -6.940 -16.435 1.00 96.94 90 PHE A CA 1
ATOM 671 C C . PHE A 1 90 ? 13.941 -7.898 -17.646 1.00 96.94 90 PHE A C 1
ATOM 673 O O . PHE A 1 90 ? 14.989 -8.438 -17.988 1.00 96.94 90 PHE A O 1
ATOM 680 N N . THR A 1 91 ? 12.796 -8.149 -18.292 1.00 96.81 91 THR A N 1
ATOM 681 C CA . THR A 1 91 ? 12.668 -9.101 -19.418 1.00 96.81 91 THR A CA 1
ATOM 682 C C . THR A 1 91 ? 12.143 -8.452 -20.703 1.00 96.81 91 THR A C 1
ATOM 684 O O . THR A 1 91 ? 11.491 -9.108 -21.517 1.00 96.81 91 THR A O 1
ATOM 687 N N . SER A 1 92 ? 12.330 -7.146 -20.885 1.00 97.50 92 SER A N 1
ATOM 688 C CA . SER A 1 92 ? 11.983 -6.472 -22.138 1.00 97.50 92 SER A CA 1
ATOM 689 C C . SER A 1 92 ? 12.971 -6.836 -23.254 1.00 97.50 92 SER A C 1
ATOM 691 O O . SER A 1 92 ? 14.051 -7.372 -23.012 1.00 97.50 92 SER A O 1
ATOM 693 N N . LYS A 1 93 ? 12.645 -6.481 -24.506 1.00 98.25 93 LYS A N 1
ATOM 694 C CA . LYS A 1 93 ? 13.584 -6.640 -25.631 1.00 98.25 93 LYS A CA 1
ATOM 695 C C . LYS A 1 93 ? 14.918 -5.925 -25.376 1.00 98.25 93 LYS A C 1
ATOM 697 O O . LYS A 1 93 ? 15.953 -6.438 -25.782 1.00 98.25 93 LYS A O 1
ATOM 702 N N . PHE A 1 94 ? 14.883 -4.751 -24.743 1.00 98.06 94 PHE A N 1
ATOM 703 C CA . PHE A 1 94 ? 16.089 -4.003 -24.395 1.00 98.06 94 PHE A CA 1
ATOM 704 C C . PHE A 1 94 ? 16.959 -4.802 -23.420 1.00 98.06 94 PHE A C 1
ATOM 706 O O . PHE A 1 94 ? 18.128 -5.024 -23.710 1.00 98.06 94 PHE A O 1
ATOM 713 N N . ASP A 1 95 ? 16.364 -5.331 -22.347 1.00 98.06 95 ASP A N 1
ATOM 714 C CA . ASP A 1 95 ? 17.084 -6.133 -21.351 1.00 98.06 95 ASP A CA 1
ATOM 715 C C . ASP A 1 95 ? 17.725 -7.380 -21.983 1.00 98.06 95 ASP A C 1
ATOM 717 O O . ASP A 1 95 ? 18.869 -7.713 -21.685 1.00 98.06 95 ASP A O 1
ATOM 721 N N . CYS A 1 96 ? 17.027 -8.042 -22.916 1.00 97.88 96 CYS A N 1
ATOM 722 C CA . CYS A 1 96 ? 17.585 -9.180 -23.650 1.00 97.88 96 CYS A CA 1
ATOM 723 C C . CYS A 1 96 ? 18.799 -8.801 -24.512 1.00 97.88 96 CYS A C 1
ATOM 725 O O . CYS A 1 96 ? 19.757 -9.569 -24.559 1.00 97.88 96 CYS A O 1
ATOM 727 N N . VAL A 1 97 ? 18.769 -7.647 -25.188 1.00 98.31 97 VAL A N 1
ATOM 728 C CA . VAL A 1 97 ? 19.907 -7.157 -25.987 1.00 98.31 97 VAL A CA 1
ATOM 729 C C . VAL A 1 97 ? 21.090 -6.822 -25.080 1.00 98.31 97 VAL A C 1
ATOM 731 O O . VAL A 1 97 ? 22.201 -7.270 -25.349 1.00 98.31 97 VAL A O 1
ATOM 734 N N . GLU A 1 98 ? 20.857 -6.109 -23.975 1.00 98.12 98 GLU A N 1
ATOM 735 C CA . GLU A 1 98 ? 21.906 -5.787 -22.996 1.00 98.12 98 GLU A CA 1
ATOM 736 C C . GLU A 1 98 ? 22.510 -7.053 -22.361 1.00 98.12 98 GLU A C 1
ATOM 738 O O . GLU A 1 98 ? 23.706 -7.104 -22.077 1.00 98.12 98 GLU A O 1
ATOM 743 N N . ALA A 1 99 ? 21.709 -8.110 -22.201 1.00 97.31 99 ALA A N 1
ATOM 744 C CA . ALA A 1 99 ? 22.161 -9.417 -21.730 1.00 97.31 99 ALA A CA 1
ATOM 745 C C . ALA A 1 99 ? 22.826 -10.291 -22.819 1.00 97.31 99 ALA A C 1
ATOM 747 O O . ALA A 1 99 ? 23.277 -11.395 -22.513 1.00 97.31 99 ALA A O 1
ATOM 748 N N . GLY A 1 100 ? 22.883 -9.845 -24.082 1.00 96.88 100 GLY A N 1
ATOM 749 C CA . GLY A 1 100 ? 23.447 -10.610 -25.203 1.00 96.88 100 GLY A CA 1
ATOM 750 C C . GLY A 1 100 ? 22.617 -11.833 -25.618 1.00 96.88 100 GLY A C 1
ATOM 751 O O . GLY A 1 100 ? 23.152 -12.780 -26.194 1.00 96.88 100 GLY A O 1
ATOM 752 N N . LEU A 1 101 ? 21.322 -11.837 -25.295 1.00 94.62 101 LEU A N 1
ATOM 753 C CA . LEU A 1 101 ? 20.383 -12.931 -25.567 1.00 94.62 101 LEU A CA 1
ATOM 754 C C . LEU A 1 101 ? 19.589 -12.746 -26.874 1.00 94.62 101 LEU A C 1
ATOM 756 O O . LEU A 1 101 ? 18.800 -13.625 -27.226 1.00 94.62 101 LEU A O 1
ATOM 760 N N . ALA A 1 102 ? 19.755 -11.616 -27.566 1.00 84.38 102 ALA A N 1
ATOM 761 C CA . ALA A 1 102 ? 19.016 -11.241 -28.773 1.00 84.38 102 ALA A CA 1
ATOM 762 C C . ALA A 1 102 ? 19.898 -10.522 -29.799 1.00 84.38 102 ALA A C 1
ATOM 764 O O . ALA A 1 102 ? 20.867 -9.852 -29.378 1.00 84.38 102 ALA A O 1
#

Nearest PDB structures (foldseek):
  3svw-assembly1_B  TM=9.389E-01  e=4.698E-04  Paracoccus denitrificans PD1222
  3sjl-assembly1_A  TM=9.214E-01  e=4.001E-04  Paracoccus denitrificans PD1222
  4l1q-assembly1_B  TM=9.509E-01  e=7.604E-04  Paracoccus denitrificans PD1222
  6nx0-assembly1_A  TM=9.103E-01  e=2.747E-03  Burkholderia thailandensis E264
  6v59-assembly2_B  TM=9.033E-01  e=8.449E-03  Burkholderia thailandensis E264

Secondary structure (DSSP, 8-state):
--S-----BSTT--BSSHHHHHTSGGG-TTTT--S-HHHHHHHHHTSTTHHHHHHHH-TTTTSGGGHHHHHHHHHHHHHHHHTSTTT----SHHHHHHTT--

Mean predicted aligned error: 3.56 Å